Protein AF-A0A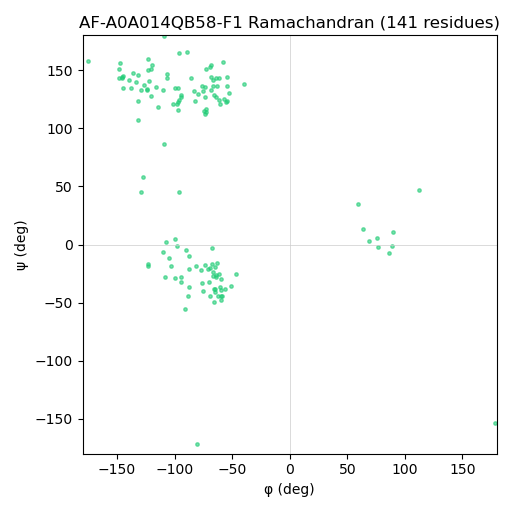014QB58-F1 (afdb_monomer)

pLDDT: mean 82.36, std 13.77, range [47.56, 96.38]

Mean predicted aligned error: 6.87 Å

Sequence (143 aa):
MEIAAVFMSKRVPQGGVLFRMKVPSTPGSKPMWLQVVWPGFLQLVDAQGYVVKQEIAGNMAKHMSIETAMLRERLMPDAVLLKGVLRRPQTAALKVTFDGSCVLRVFDARTRELMGFSEPGVPGVLSRFYTGLSFHDLLPRIR

Nearest PDB structures (foldseek):
  5h3t-assembly3_C  TM=4.389E-01  e=8.786E-02  Homo sapiens
  4poi-assembly1_A  TM=3.430E-01  e=4.124E-02  Bacteroides caccae ATCC 43185
  4poi-assembly2_B  TM=3.329E-01  e=1.320E-01  Bacteroides caccae ATCC 43185
  2vki-assembly1_A  TM=4.080E-01  e=1.810E+00  Homo sapiens
  1w1g-assembly1_A  TM=5.459E-01  e=6.143E+00  Homo sapiens

Foldseek 3Di:
DAQLLVVLLVFQDDQQFLDKDWDDDDPPDFTWMWTAGPQAKIFIAGPVGDTPDIDGLLCCCPPVVVSVVVLCVPFPQAAWSTWDWGDDPPDAIWIWTAGNSSKIWIARPVVRHTQWIDHHRCRQDIDPRHPPDHSSSNHHDDD

Radius of gyration: 16.22 Å; Cα contacts (8 Å, |Δi|>4): 292; chains: 1; bounding box: 39×22×51 Å

Solvent-accessible surface area (backbone atoms only — not comparable to full-atom values): 7926 Å² total; per-residue (Å²): 136,62,61,43,15,59,48,36,43,74,70,49,47,91,88,26,56,58,44,77,45,76,48,90,62,59,92,94,52,77,60,36,31,41,32,39,26,66,73,16,32,42,35,36,21,43,82,88,64,52,76,77,44,74,37,45,38,68,45,24,69,77,80,35,40,69,61,44,53,60,44,54,78,78,42,52,55,77,43,74,57,43,73,50,75,47,72,51,90,99,50,81,41,32,30,40,38,28,25,56,42,26,31,33,37,34,21,38,58,84,82,63,46,78,64,35,37,24,50,39,25,36,52,61,50,47,35,95,88,37,82,89,67,56,46,74,30,63,42,63,62,87,130

Secondary structure (DSSP, 8-state):
--HHHHHHHHHSPTT-EEEEEEPPPPTTPPP-EEEEETTTEEEEE-TT--EEEEEETTTHHHHSHHHHHHHHTTS-TT-EEEEEEE--TTS--EEEEEETT--EEEEETTT--EEEEEETTEEEEE-TT--S--GGGTSPPP-

Organism: NCBI:txid1457173

Structure (mmCIF, N/CA/C/O backbone):
data_AF-A0A014QB58-F1
#
_entry.id   AF-A0A014QB58-F1
#
loop_
_atom_site.group_PDB
_atom_site.id
_atom_site.type_symbol
_atom_site.label_atom_id
_atom_site.label_alt_id
_atom_site.label_comp_id
_atom_site.label_asym_id
_atom_site.label_entity_id
_atom_site.label_seq_id
_atom_site.pdbx_PDB_ins_code
_atom_site.Cartn_x
_atom_site.Cartn_y
_atom_site.Cartn_z
_atom_site.occupancy
_atom_site.B_iso_or_equiv
_atom_site.auth_seq_id
_atom_site.auth_comp_id
_atom_site.auth_asym_id
_atom_site.auth_atom_id
_atom_site.pdbx_PDB_model_num
ATOM 1 N N . MET A 1 1 ? -3.437 10.280 22.469 1.00 49.91 1 MET A N 1
ATOM 2 C CA . MET A 1 1 ? -3.497 9.909 21.034 1.00 49.91 1 MET A CA 1
ATOM 3 C C . MET A 1 1 ? -2.109 9.510 20.512 1.00 49.91 1 MET A C 1
ATOM 5 O O . MET A 1 1 ? -1.611 10.094 19.564 1.00 49.91 1 MET A O 1
ATOM 9 N N . GLU A 1 2 ? -1.431 8.549 21.153 1.00 52.34 2 GLU A N 1
ATOM 10 C CA . GLU A 1 2 ? -0.002 8.271 20.872 1.00 52.34 2 GLU A CA 1
ATOM 11 C C . GLU A 1 2 ? 0.277 6.821 20.442 1.00 52.34 2 GLU A C 1
ATOM 13 O O . GLU A 1 2 ? 1.302 6.502 19.844 1.00 52.34 2 GLU A O 1
ATOM 18 N N . ILE A 1 3 ? -0.675 5.925 20.694 1.00 54.72 3 ILE A N 1
ATOM 19 C CA . ILE A 1 3 ? -0.456 4.480 20.613 1.00 54.72 3 ILE A CA 1
ATOM 20 C C . ILE A 1 3 ? -0.421 3.981 19.166 1.00 54.72 3 ILE A C 1
ATOM 22 O O . ILE A 1 3 ? 0.320 3.054 18.848 1.00 54.72 3 ILE A O 1
ATOM 26 N N . ALA A 1 4 ? -1.195 4.600 18.279 1.00 55.34 4 ALA A N 1
ATOM 27 C CA . ALA A 1 4 ? -1.285 4.164 16.896 1.00 55.34 4 ALA A CA 1
ATOM 28 C C . ALA A 1 4 ? -0.046 4.556 16.079 1.00 55.34 4 ALA A C 1
ATOM 30 O O . ALA A 1 4 ? 0.505 3.706 15.384 1.00 55.34 4 ALA A O 1
ATOM 31 N N . ALA A 1 5 ? 0.493 5.761 16.279 1.00 52.97 5 ALA A N 1
ATOM 32 C CA . ALA A 1 5 ? 1.713 6.201 15.604 1.00 52.97 5 ALA A CA 1
ATOM 33 C C . ALA A 1 5 ? 2.940 5.368 16.035 1.00 52.97 5 ALA A C 1
ATOM 35 O O . ALA A 1 5 ? 3.774 4.986 15.212 1.00 52.97 5 ALA A O 1
ATOM 36 N N . VAL A 1 6 ? 3.019 5.009 17.325 1.00 52.62 6 VAL A N 1
ATOM 37 C CA . VAL A 1 6 ? 4.053 4.107 17.874 1.00 52.62 6 VAL A CA 1
ATOM 38 C C . VAL A 1 6 ? 3.867 2.661 17.402 1.00 52.62 6 VAL A C 1
ATOM 40 O O . VAL A 1 6 ? 4.837 1.920 17.246 1.00 52.62 6 VAL A O 1
ATOM 43 N N . PHE A 1 7 ? 2.629 2.227 17.179 1.00 57.53 7 PHE A N 1
ATOM 44 C CA . PHE A 1 7 ? 2.343 0.918 16.603 1.00 57.53 7 PHE A CA 1
ATOM 45 C C . PHE A 1 7 ? 2.761 0.857 15.126 1.00 57.53 7 PHE A C 1
ATOM 47 O O . PHE A 1 7 ? 3.417 -0.104 14.719 1.00 57.53 7 PHE A O 1
ATOM 54 N N . MET A 1 8 ? 2.441 1.891 14.345 1.00 62.47 8 MET A N 1
ATOM 55 C CA . MET A 1 8 ? 2.787 1.964 12.927 1.00 62.47 8 MET A CA 1
ATOM 56 C C . MET A 1 8 ? 4.300 2.033 12.722 1.00 62.47 8 MET A C 1
ATOM 58 O O . MET A 1 8 ? 4.820 1.294 11.891 1.00 62.47 8 MET A O 1
ATOM 62 N N . SER A 1 9 ? 5.035 2.793 13.542 1.00 57.78 9 SER A N 1
ATOM 63 C CA . SER A 1 9 ? 6.504 2.846 13.459 1.00 57.78 9 SER A CA 1
ATOM 64 C C . SER A 1 9 ? 7.209 1.525 13.796 1.00 57.78 9 SER A C 1
ATOM 66 O O . SER A 1 9 ? 8.347 1.326 13.389 1.00 57.78 9 SER A O 1
ATOM 68 N N . LYS A 1 10 ? 6.548 0.593 14.499 1.00 60.84 10 LYS A N 1
ATOM 69 C CA . LYS A 1 10 ? 7.075 -0.764 14.750 1.00 60.84 10 LYS A CA 1
ATOM 70 C C . LYS A 1 10 ? 6.741 -1.770 13.649 1.00 60.84 10 LYS A C 1
ATOM 72 O O . LYS A 1 10 ? 7.344 -2.840 13.610 1.00 60.84 10 LYS A O 1
ATOM 77 N N . ARG A 1 11 ? 5.716 -1.502 12.839 1.00 70.25 11 ARG A N 1
ATOM 78 C CA . ARG A 1 11 ? 5.173 -2.460 11.861 1.00 70.25 11 ARG A CA 1
ATOM 79 C C . ARG A 1 11 ? 5.507 -2.093 10.424 1.00 70.25 11 ARG A C 1
ATOM 81 O O . ARG A 1 11 ? 5.599 -2.991 9.596 1.00 70.25 11 ARG A O 1
ATOM 88 N N . VAL A 1 12 ? 5.690 -0.810 10.142 1.00 72.06 12 VAL A N 1
ATOM 89 C CA . VAL A 1 12 ? 6.137 -0.316 8.843 1.00 72.06 12 VAL A CA 1
ATOM 90 C C . VAL A 1 12 ? 7.666 -0.428 8.784 1.00 72.06 12 VAL A C 1
ATOM 92 O O . VAL A 1 12 ? 8.333 0.126 9.660 1.00 72.06 12 VAL A O 1
ATOM 95 N N . PRO A 1 13 ? 8.239 -1.137 7.792 1.00 72.12 13 PRO A N 1
ATOM 96 C CA . PRO A 1 13 ? 9.687 -1.214 7.617 1.00 72.12 13 PRO A CA 1
ATOM 97 C C . PRO A 1 13 ? 10.326 0.165 7.429 1.00 72.12 13 PRO A C 1
ATOM 99 O O . PRO A 1 13 ? 9.679 1.110 6.970 1.00 72.12 13 PRO A O 1
ATOM 102 N N . GLN A 1 14 ? 11.621 0.276 7.729 1.00 68.50 14 GLN A N 1
ATOM 103 C CA . GLN A 1 14 ? 12.394 1.478 7.419 1.00 68.50 14 GLN A CA 1
ATOM 104 C C . GLN A 1 14 ? 12.320 1.754 5.905 1.00 68.50 14 GLN A C 1
ATOM 106 O O . GLN A 1 14 ? 12.583 0.868 5.096 1.00 68.50 14 GLN A O 1
ATOM 111 N N . GLY A 1 15 ? 11.892 2.962 5.524 1.00 73.81 15 GLY A N 1
ATOM 112 C CA . GLY A 1 15 ? 11.613 3.326 4.126 1.00 73.81 15 GLY A CA 1
ATOM 113 C C . GLY A 1 15 ? 10.180 3.047 3.649 1.00 73.81 15 GLY A C 1
ATOM 114 O O . GLY A 1 15 ? 9.850 3.363 2.513 1.00 73.81 15 GLY A O 1
ATOM 115 N N . GLY A 1 16 ? 9.309 2.483 4.493 1.00 84.25 16 GLY A N 1
ATOM 116 C CA . GLY A 1 16 ? 7.875 2.361 4.211 1.00 84.25 16 GLY A CA 1
ATOM 117 C C . GLY A 1 16 ? 7.481 1.257 3.230 1.00 84.25 16 GLY A C 1
ATOM 118 O O . GLY A 1 16 ? 6.292 1.082 2.974 1.00 84.25 16 GLY A O 1
ATOM 119 N N . VAL A 1 17 ? 8.442 0.519 2.672 1.00 91.44 17 VAL A N 1
ATOM 120 C CA . VAL A 1 17 ? 8.203 -0.474 1.618 1.00 91.44 17 VAL A CA 1
ATOM 121 C C . VAL A 1 17 ? 7.521 -1.712 2.196 1.00 91.44 17 VAL A C 1
ATOM 123 O O . VAL A 1 17 ? 8.094 -2.412 3.026 1.00 91.44 17 VAL A O 1
ATOM 126 N N . LEU A 1 18 ? 6.299 -1.991 1.743 1.00 91.94 18 LEU A N 1
ATOM 127 C CA . LEU A 1 18 ? 5.490 -3.125 2.199 1.00 91.94 18 LEU A CA 1
ATOM 128 C C . LEU A 1 18 ? 5.535 -4.310 1.230 1.00 91.94 18 LEU A C 1
ATOM 130 O O . LEU A 1 18 ? 5.393 -5.458 1.639 1.00 91.94 18 LEU A O 1
ATOM 134 N N . PHE A 1 19 ? 5.735 -4.034 -0.057 1.00 94.56 19 PHE A N 1
ATOM 135 C CA . PHE A 1 19 ? 5.907 -5.040 -1.099 1.00 94.56 19 PHE A CA 1
ATOM 136 C C . PHE A 1 19 ? 6.892 -4.521 -2.136 1.00 94.56 19 PHE A C 1
ATOM 138 O O . PHE A 1 19 ? 6.877 -3.333 -2.456 1.00 94.56 19 PHE A O 1
ATOM 145 N N . ARG A 1 20 ? 7.725 -5.406 -2.684 1.00 94.81 20 ARG A N 1
ATOM 146 C CA . ARG A 1 20 ? 8.688 -5.068 -3.731 1.00 94.81 20 ARG A CA 1
ATOM 147 C C . ARG A 1 20 ? 8.840 -6.231 -4.701 1.00 94.81 20 ARG A C 1
ATOM 149 O O . ARG A 1 20 ? 9.019 -7.370 -4.281 1.00 94.81 20 ARG A O 1
ATOM 156 N N . MET A 1 21 ? 8.823 -5.935 -5.995 1.00 95.25 21 MET A N 1
ATOM 157 C CA . MET A 1 21 ? 9.068 -6.903 -7.060 1.00 95.25 21 MET A CA 1
ATOM 158 C C . MET A 1 21 ? 9.988 -6.325 -8.127 1.00 95.25 21 MET A C 1
ATOM 160 O O . MET A 1 21 ? 9.983 -5.124 -8.395 1.00 95.25 21 MET A O 1
ATOM 164 N N . LYS A 1 22 ? 10.797 -7.187 -8.737 1.00 94.31 22 LYS A N 1
ATOM 165 C CA . LYS A 1 22 ? 11.640 -6.796 -9.864 1.00 94.31 22 LYS A CA 1
ATOM 166 C C . LYS A 1 22 ? 10.768 -6.669 -11.108 1.00 94.31 22 LYS A C 1
ATOM 168 O O . LYS A 1 22 ? 9.980 -7.572 -11.391 1.00 94.31 22 LYS A O 1
ATOM 173 N N . VAL A 1 23 ? 10.923 -5.574 -11.842 1.00 93.19 23 VAL A N 1
ATOM 174 C CA . VAL A 1 23 ? 10.272 -5.402 -13.144 1.00 93.19 23 VAL A CA 1
ATOM 175 C C . VAL A 1 23 ? 11.029 -6.243 -14.178 1.00 93.19 23 VAL A C 1
ATOM 177 O O . VAL A 1 23 ? 12.267 -6.238 -14.159 1.00 93.19 23 VAL A O 1
ATOM 180 N N . PRO A 1 24 ? 10.336 -6.979 -15.065 1.00 87.81 24 PRO A N 1
ATOM 181 C CA . PRO A 1 24 ? 10.982 -7.655 -16.182 1.00 87.81 24 PRO A CA 1
ATOM 182 C C . PRO A 1 24 ? 11.795 -6.657 -17.015 1.00 87.81 24 PRO A C 1
ATOM 184 O O . PRO A 1 24 ? 11.273 -5.645 -17.473 1.00 87.81 24 PRO A O 1
ATOM 187 N N . SER A 1 25 ? 13.087 -6.924 -17.183 1.00 81.12 25 SER A N 1
ATOM 188 C CA . SER A 1 25 ? 13.993 -6.069 -17.950 1.00 81.12 25 SER A CA 1
ATOM 189 C C . SER A 1 25 ? 14.205 -6.637 -19.347 1.00 81.12 25 SER A C 1
ATOM 191 O O . SER A 1 25 ? 14.501 -7.825 -19.486 1.00 81.12 25 SER A O 1
ATOM 193 N N . THR A 1 26 ? 14.146 -5.786 -20.366 1.00 78.00 26 THR A N 1
ATOM 194 C CA . THR A 1 26 ? 14.674 -6.104 -21.696 1.00 78.00 26 THR A CA 1
ATOM 195 C C . THR A 1 26 ? 16.208 -6.175 -21.676 1.00 78.00 26 THR A C 1
ATOM 197 O O . THR A 1 26 ? 16.839 -5.521 -20.836 1.00 78.00 26 THR A O 1
ATOM 200 N N . PRO A 1 27 ? 16.839 -6.954 -22.577 1.00 77.38 27 PRO A N 1
ATOM 201 C CA . PRO A 1 27 ? 18.2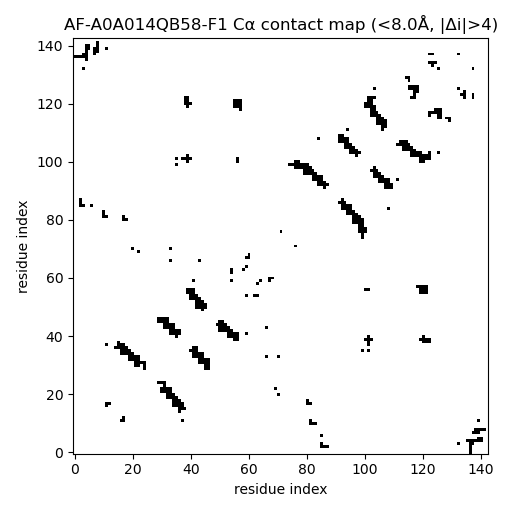94 -6.975 -22.711 1.00 77.38 27 PRO A CA 1
ATOM 202 C C . PRO A 1 27 ? 18.857 -5.558 -22.894 1.00 77.38 27 PRO A C 1
ATOM 204 O O . PRO A 1 27 ? 18.361 -4.790 -23.714 1.00 77.38 27 PRO A O 1
ATOM 207 N N . GLY A 1 28 ? 19.872 -5.198 -22.105 1.00 77.56 28 GLY A N 1
ATOM 208 C CA . GLY A 1 28 ? 20.487 -3.863 -22.120 1.00 77.56 28 GLY A CA 1
ATOM 209 C C . GLY A 1 28 ? 19.806 -2.811 -21.234 1.00 77.56 28 GLY A C 1
ATOM 210 O O . GLY A 1 28 ? 20.360 -1.730 -21.042 1.00 77.56 28 GLY A O 1
ATOM 211 N N . SER A 1 29 ? 18.647 -3.107 -20.639 1.00 83.69 29 SER A N 1
ATOM 212 C CA . SER A 1 29 ? 17.979 -2.187 -19.712 1.00 83.69 29 SER A CA 1
ATOM 213 C C . SER A 1 29 ? 18.497 -2.330 -18.282 1.00 83.69 29 SER A C 1
ATOM 215 O O . SER A 1 29 ? 18.770 -3.431 -17.799 1.00 83.69 29 SER A O 1
ATOM 217 N N . LYS A 1 30 ? 18.593 -1.199 -17.571 1.00 86.69 30 LYS A N 1
ATOM 218 C CA . LYS A 1 30 ? 18.920 -1.191 -16.140 1.00 86.69 30 LYS A CA 1
ATOM 219 C C . LYS A 1 30 ? 17.809 -1.891 -15.342 1.00 86.69 30 LYS A C 1
ATOM 221 O O . LYS A 1 30 ? 16.636 -1.753 -15.691 1.00 86.69 30 LYS A O 1
ATOM 226 N N . PRO A 1 31 ? 18.147 -2.634 -14.274 1.00 91.06 31 PRO A N 1
ATOM 227 C CA . PRO A 1 31 ? 17.143 -3.304 -13.465 1.00 91.06 31 PRO A CA 1
ATOM 228 C C . PRO A 1 31 ? 16.308 -2.279 -12.694 1.00 91.06 31 PRO A C 1
ATOM 230 O O . PRO A 1 31 ? 16.851 -1.385 -12.047 1.00 91.06 31 PRO A O 1
ATOM 233 N N . MET A 1 32 ? 14.991 -2.464 -12.739 1.00 94.88 32 MET A N 1
ATOM 234 C CA . MET A 1 32 ? 14.010 -1.622 -12.061 1.00 94.88 32 MET A CA 1
ATOM 235 C C . MET A 1 32 ? 13.197 -2.457 -11.072 1.00 94.88 32 MET A C 1
ATOM 237 O O . MET A 1 32 ? 13.029 -3.670 -11.241 1.00 94.88 32 MET A O 1
ATOM 241 N N . TRP A 1 33 ? 12.669 -1.802 -10.047 1.00 95.75 33 TRP A N 1
ATOM 242 C CA . TRP A 1 33 ? 11.840 -2.422 -9.025 1.00 95.75 33 TRP A CA 1
ATOM 243 C C . TRP A 1 33 ? 10.552 -1.646 -8.847 1.00 95.75 33 TRP A C 1
ATOM 245 O O . TRP A 1 33 ? 10.564 -0.430 -8.697 1.00 95.75 33 TRP A O 1
ATOM 255 N N . LEU A 1 34 ? 9.447 -2.371 -8.807 1.00 96.38 34 LEU A N 1
ATOM 256 C CA . LEU A 1 34 ? 8.157 -1.825 -8.445 1.00 96.38 34 LEU A CA 1
ATOM 257 C C . LEU A 1 34 ? 7.900 -2.111 -6.970 1.00 96.38 34 LEU A C 1
ATOM 259 O O . LEU A 1 34 ? 8.129 -3.232 -6.509 1.00 96.38 34 LEU A O 1
ATOM 263 N N . GLN A 1 35 ? 7.431 -1.116 -6.227 1.00 95.75 35 GLN A N 1
ATOM 264 C CA . GLN A 1 35 ? 7.178 -1.255 -4.801 1.00 95.75 35 GLN A CA 1
ATOM 265 C C . GLN A 1 35 ? 5.897 -0.556 -4.353 1.00 95.75 35 GLN A C 1
ATOM 267 O O . GLN A 1 35 ? 5.567 0.532 -4.821 1.00 95.75 35 GLN A O 1
ATOM 272 N N . VAL A 1 36 ? 5.191 -1.200 -3.422 1.00 94.75 36 VAL A N 1
ATOM 273 C CA . VAL A 1 36 ? 4.056 -0.619 -2.698 1.00 94.75 36 VAL A CA 1
ATOM 274 C C . VAL A 1 36 ? 4.575 -0.096 -1.374 1.00 94.75 36 VAL A C 1
ATOM 276 O O . VAL A 1 36 ? 5.166 -0.842 -0.587 1.00 94.75 36 VAL A O 1
ATOM 279 N N . VAL A 1 37 ? 4.359 1.190 -1.133 1.00 91.19 37 VAL A N 1
ATOM 280 C CA . VAL A 1 37 ? 4.959 1.921 -0.019 1.00 91.19 37 VAL A CA 1
ATOM 281 C C . VAL A 1 37 ? 3.867 2.562 0.813 1.00 91.19 37 VAL A C 1
ATOM 283 O O . VAL A 1 37 ? 2.950 3.184 0.287 1.00 91.19 37 VAL A O 1
ATOM 286 N N . TRP A 1 38 ? 3.957 2.421 2.129 1.00 86.88 38 TRP A N 1
ATOM 287 C CA . TRP A 1 38 ? 3.127 3.150 3.079 1.00 86.88 38 TRP A CA 1
ATOM 288 C C . TRP A 1 38 ? 3.396 4.668 2.980 1.00 86.88 38 TRP A C 1
ATOM 290 O O . TRP A 1 38 ? 4.564 5.052 2.953 1.00 86.88 38 TRP A O 1
ATOM 300 N N . PRO A 1 39 ? 2.386 5.560 2.989 1.00 82.56 39 PRO A N 1
ATOM 301 C CA . PRO A 1 39 ? 0.962 5.331 3.239 1.00 82.56 39 PRO A CA 1
ATOM 302 C C . PRO A 1 39 ? 0.117 5.171 1.959 1.00 82.56 39 PRO A C 1
ATOM 304 O O . PRO A 1 39 ? -0.958 5.740 1.853 1.00 82.56 39 PRO A O 1
ATOM 307 N N . GLY A 1 40 ? 0.564 4.397 0.974 1.00 88.00 40 GLY A N 1
ATOM 308 C CA . GLY A 1 40 ? -0.254 4.028 -0.185 1.00 88.00 40 GLY A CA 1
ATOM 309 C C . GLY A 1 40 ? 0.193 4.622 -1.509 1.00 88.00 40 GLY A C 1
ATOM 310 O O . GLY A 1 40 ? -0.624 5.102 -2.292 1.00 88.00 40 GLY A O 1
ATOM 311 N N . PHE A 1 41 ? 1.491 4.530 -1.765 1.00 91.81 41 PHE A N 1
ATOM 312 C CA . PHE A 1 41 ? 2.108 4.878 -3.032 1.00 91.81 41 PHE A CA 1
ATOM 313 C C . PHE A 1 41 ? 2.522 3.625 -3.794 1.00 91.81 41 PHE A C 1
ATOM 315 O O . PHE A 1 41 ? 3.015 2.659 -3.206 1.00 91.81 41 PHE A O 1
ATOM 322 N N . LEU A 1 42 ? 2.380 3.683 -5.112 1.00 95.50 42 LEU A N 1
ATOM 323 C CA . LEU A 1 42 ? 3.110 2.828 -6.031 1.00 95.50 42 LEU A CA 1
ATOM 324 C C . LEU A 1 42 ? 4.357 3.590 -6.477 1.00 95.50 42 LEU A C 1
ATOM 326 O O . LEU A 1 42 ? 4.249 4.727 -6.932 1.00 95.50 42 LEU A O 1
ATOM 330 N N . GLN A 1 43 ? 5.531 2.985 -6.339 1.00 96.25 43 GLN A N 1
ATOM 331 C CA . GLN A 1 43 ? 6.793 3.575 -6.777 1.00 96.25 43 GLN A CA 1
ATOM 332 C C . GLN A 1 43 ? 7.538 2.620 -7.698 1.00 96.25 43 GLN A C 1
ATOM 334 O O . GLN A 1 43 ? 7.662 1.431 -7.413 1.00 96.25 43 GLN A O 1
ATOM 339 N N . LEU A 1 44 ? 8.086 3.170 -8.772 1.00 96.25 44 LEU A N 1
ATOM 340 C CA . LEU A 1 44 ? 9.078 2.529 -9.615 1.00 96.25 44 LEU A CA 1
ATOM 341 C C . LEU A 1 44 ? 10.445 3.110 -9.247 1.00 96.25 44 LEU A C 1
ATOM 343 O O . LEU A 1 44 ? 10.652 4.321 -9.355 1.00 96.25 44 LEU A O 1
ATOM 347 N N . VAL A 1 45 ? 11.365 2.254 -8.814 1.00 95.94 45 VAL A N 1
ATOM 348 C CA . VAL A 1 45 ? 12.717 2.637 -8.398 1.00 95.94 45 VAL A CA 1
ATOM 349 C C . VAL A 1 45 ? 13.782 1.951 -9.237 1.00 95.94 45 VAL A C 1
ATOM 351 O O . VAL A 1 45 ? 13.579 0.842 -9.737 1.00 95.94 45 VAL A O 1
ATOM 354 N N . ASP A 1 46 ? 14.924 2.608 -9.384 1.00 94.31 46 ASP A N 1
ATOM 355 C CA . ASP A 1 46 ? 16.083 2.040 -10.066 1.00 94.31 46 ASP A CA 1
ATOM 356 C C . ASP A 1 46 ? 16.897 1.088 -9.165 1.00 94.31 46 ASP A C 1
ATOM 358 O O . ASP A 1 46 ? 16.486 0.692 -8.068 1.00 94.31 46 ASP A O 1
ATOM 362 N N . ALA A 1 47 ? 18.066 0.672 -9.655 1.00 90.12 47 ALA A N 1
ATOM 363 C CA . ALA A 1 47 ? 18.973 -0.223 -8.943 1.00 90.12 47 ALA A CA 1
ATOM 364 C C . ALA A 1 47 ? 19.578 0.408 -7.678 1.00 90.12 47 ALA A C 1
ATOM 366 O O . ALA A 1 47 ? 19.933 -0.313 -6.747 1.00 90.12 47 ALA A O 1
ATOM 367 N N . GLN A 1 48 ? 19.697 1.736 -7.654 1.00 89.50 48 GLN A N 1
ATOM 368 C CA . GLN A 1 48 ? 20.247 2.523 -6.555 1.00 89.50 48 GLN A CA 1
ATOM 369 C C . GLN A 1 48 ? 19.170 2.892 -5.521 1.00 89.50 48 GLN A C 1
ATOM 371 O O . GLN A 1 48 ? 19.498 3.343 -4.428 1.00 89.50 48 GLN A O 1
ATOM 376 N N . GLY A 1 49 ? 17.894 2.654 -5.839 1.00 86.94 49 GLY A N 1
ATOM 377 C CA . GLY A 1 49 ? 16.758 2.972 -4.981 1.00 86.94 49 GLY A CA 1
ATOM 378 C C . GLY A 1 49 ? 16.195 4.375 -5.205 1.00 86.94 49 GLY A C 1
ATOM 379 O O . GLY A 1 49 ? 15.354 4.809 -4.418 1.00 86.94 49 GLY A O 1
ATOM 380 N N . TYR A 1 50 ? 16.612 5.078 -6.262 1.00 92.94 50 TYR A N 1
ATOM 381 C CA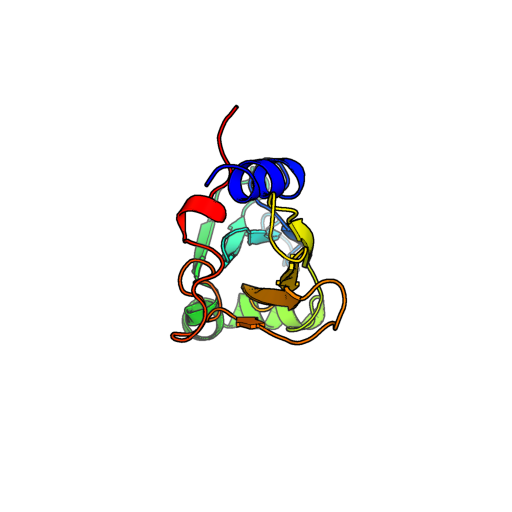 . TYR A 1 50 ? 16.018 6.362 -6.616 1.00 92.94 50 TYR A CA 1
ATOM 382 C C . TYR A 1 50 ? 14.635 6.158 -7.222 1.00 92.94 50 TYR A C 1
ATOM 384 O O . TYR A 1 50 ? 14.427 5.288 -8.070 1.00 92.94 50 TYR A O 1
ATOM 392 N N . VAL A 1 51 ? 13.684 6.983 -6.786 1.00 94.81 51 VAL A N 1
ATOM 393 C CA . VAL A 1 51 ? 12.316 6.980 -7.305 1.00 94.81 51 VAL A CA 1
ATOM 394 C C . VAL A 1 51 ? 12.310 7.606 -8.692 1.00 94.81 51 VAL A C 1
ATOM 396 O O . VAL A 1 51 ? 12.540 8.801 -8.848 1.00 94.81 51 VAL A O 1
ATOM 399 N N . VAL A 1 52 ? 12.026 6.780 -9.694 1.00 94.75 52 VAL A N 1
ATOM 400 C CA . VAL A 1 52 ? 11.899 7.195 -11.096 1.00 94.75 52 VAL A CA 1
ATOM 401 C C . VAL A 1 52 ? 10.471 7.642 -11.390 1.00 94.75 52 VAL A C 1
ATOM 403 O O . VAL A 1 52 ? 10.252 8.586 -12.144 1.00 94.75 52 VAL A O 1
ATOM 406 N N . LYS A 1 53 ? 9.487 6.971 -10.785 1.00 95.38 53 LYS A N 1
ATOM 407 C CA . LYS A 1 53 ? 8.066 7.298 -10.924 1.00 95.38 53 LYS A CA 1
ATOM 408 C C . LYS A 1 53 ? 7.327 6.946 -9.644 1.00 95.38 53 LYS A C 1
ATOM 410 O O . LYS A 1 53 ? 7.635 5.937 -9.013 1.00 95.38 53 LYS A O 1
ATOM 415 N N . GLN A 1 54 ? 6.349 7.759 -9.272 1.00 95.50 54 GLN A N 1
ATOM 416 C CA . GLN A 1 54 ? 5.519 7.536 -8.096 1.00 95.50 54 GLN A CA 1
ATOM 417 C C . GLN A 1 54 ? 4.101 8.019 -8.357 1.00 95.50 54 GLN A C 1
ATOM 419 O O . GLN A 1 54 ? 3.913 9.049 -8.997 1.00 95.50 54 GLN A O 1
ATOM 424 N N . GLU A 1 55 ? 3.125 7.309 -7.801 1.00 95.31 55 GLU A N 1
ATOM 425 C CA . GLU A 1 55 ? 1.736 7.748 -7.796 1.00 95.31 55 GLU A CA 1
ATOM 426 C C . GLU A 1 55 ? 1.002 7.252 -6.543 1.00 95.31 55 GLU A C 1
ATOM 428 O O . GLU A 1 55 ? 1.348 6.209 -5.980 1.00 95.31 55 GLU A O 1
ATOM 433 N N . ILE A 1 56 ? -0.013 7.995 -6.091 1.00 91.62 56 ILE A N 1
ATOM 434 C CA . ILE A 1 56 ? -0.931 7.514 -5.051 1.00 91.62 56 ILE A CA 1
ATOM 435 C C . ILE A 1 56 ? -1.785 6.370 -5.602 1.00 91.62 56 ILE A C 1
ATOM 437 O O . ILE A 1 56 ? -2.197 6.381 -6.762 1.00 91.62 56 ILE A O 1
ATOM 441 N N . ALA A 1 57 ? -2.098 5.374 -4.774 1.00 89.81 57 ALA A N 1
ATOM 442 C CA . ALA A 1 57 ? -2.786 4.175 -5.255 1.00 89.81 57 ALA A CA 1
ATOM 443 C C . ALA A 1 57 ? -4.158 4.455 -5.898 1.00 89.81 57 ALA A C 1
ATOM 445 O O . ALA A 1 57 ? -4.533 3.754 -6.833 1.00 89.81 57 ALA A O 1
ATOM 446 N N . GLY A 1 58 ? -4.873 5.507 -5.480 1.00 88.75 58 GLY A N 1
ATOM 447 C CA . GLY A 1 58 ? -6.122 5.929 -6.128 1.00 88.75 58 GLY A CA 1
ATOM 448 C C . GLY A 1 58 ? -5.967 6.333 -7.601 1.00 88.75 58 GLY A C 1
ATOM 449 O O . GLY A 1 58 ? -6.909 6.194 -8.374 1.00 88.75 58 GLY A O 1
ATOM 450 N N . ASN A 1 59 ? -4.770 6.760 -8.017 1.00 92.50 59 ASN A N 1
ATOM 451 C CA . ASN A 1 59 ? -4.485 7.231 -9.376 1.00 92.50 59 ASN A CA 1
ATOM 452 C C . ASN A 1 59 ? -3.582 6.282 -10.181 1.00 92.50 59 ASN A C 1
ATOM 454 O O . ASN A 1 59 ? -3.380 6.499 -11.379 1.00 92.50 59 ASN A O 1
ATOM 458 N N . MET A 1 60 ? -3.039 5.224 -9.565 1.00 92.06 60 MET A N 1
ATOM 459 C CA . MET A 1 60 ? -2.020 4.379 -10.203 1.00 92.06 60 MET A CA 1
ATOM 460 C C . MET A 1 60 ? -2.520 3.716 -11.492 1.00 92.0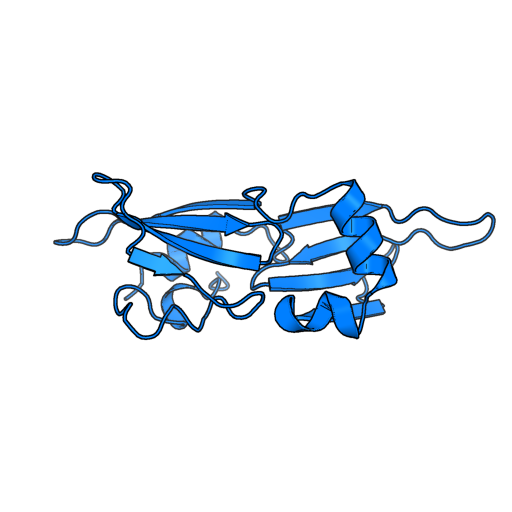6 60 MET A C 1
ATOM 462 O O . MET A 1 60 ? -1.792 3.678 -12.477 1.00 92.06 60 MET A O 1
ATOM 466 N N . ALA A 1 61 ? -3.790 3.301 -11.548 1.00 89.69 61 ALA A N 1
ATOM 467 C CA . ALA A 1 61 ? -4.362 2.703 -12.755 1.00 89.69 61 ALA A CA 1
ATOM 468 C C . ALA A 1 61 ? -4.412 3.686 -13.940 1.00 89.69 61 ALA A C 1
ATOM 470 O O . ALA A 1 61 ? -4.365 3.260 -15.091 1.00 89.69 61 ALA A O 1
ATOM 471 N N . LYS A 1 62 ? -4.482 4.996 -13.666 1.00 93.25 62 LYS A N 1
ATOM 472 C CA . LYS A 1 62 ? -4.560 6.049 -14.683 1.00 93.25 62 LYS A CA 1
ATOM 473 C C . LYS A 1 62 ? -3.178 6.524 -15.133 1.00 93.25 62 LYS A C 1
ATOM 475 O O . LYS A 1 62 ? -2.963 6.699 -16.326 1.00 93.25 62 LYS A O 1
ATOM 480 N N . HIS A 1 63 ? -2.248 6.751 -14.201 1.00 94.94 63 HIS A N 1
ATOM 481 C CA . HIS A 1 63 ? -0.945 7.372 -14.508 1.00 94.94 63 HIS A CA 1
ATOM 482 C C . HIS A 1 63 ? 0.226 6.370 -14.559 1.00 94.94 63 HIS A C 1
ATOM 484 O O . HIS A 1 63 ? 1.279 6.643 -15.142 1.00 94.94 63 HIS A O 1
ATOM 490 N N . MET A 1 64 ? 0.047 5.188 -13.974 1.00 95.31 64 MET A N 1
ATOM 491 C CA . MET A 1 64 ? 1.007 4.081 -13.922 1.00 95.31 64 MET A CA 1
ATOM 492 C C . MET A 1 64 ? 0.336 2.777 -14.376 1.00 95.31 64 MET A C 1
ATOM 494 O O . MET A 1 64 ? 0.425 1.756 -13.698 1.00 95.31 64 MET A O 1
ATOM 498 N N . SER A 1 65 ? -0.420 2.816 -15.478 1.00 94.50 65 SER A N 1
ATOM 499 C CA . SER A 1 65 ? -1.279 1.703 -15.910 1.00 94.50 65 SER A CA 1
ATOM 500 C C . SER A 1 65 ? -0.499 0.408 -16.163 1.00 94.50 65 SER A C 1
ATOM 502 O O . SER A 1 65 ? -0.908 -0.653 -15.693 1.00 94.50 65 SER A O 1
ATOM 504 N N . ILE A 1 66 ? 0.652 0.499 -16.837 1.00 93.94 66 ILE A N 1
ATOM 505 C CA . ILE A 1 66 ? 1.531 -0.641 -17.133 1.00 93.94 66 ILE A CA 1
ATOM 506 C C . ILE A 1 66 ? 2.113 -1.215 -15.841 1.00 93.94 66 ILE A C 1
ATOM 508 O O . ILE A 1 66 ? 2.039 -2.417 -15.600 1.00 93.94 66 ILE A O 1
ATOM 512 N N . GLU A 1 67 ? 2.663 -0.360 -14.980 1.00 95.25 67 GLU A N 1
ATOM 513 C CA . GLU A 1 67 ? 3.253 -0.791 -13.716 1.00 95.25 67 GLU A CA 1
ATOM 514 C C . GLU A 1 67 ? 2.189 -1.390 -12.787 1.00 95.25 67 GLU A C 1
ATOM 516 O O . GLU A 1 67 ? 2.422 -2.403 -12.133 1.00 95.25 67 GLU A O 1
ATOM 521 N N . THR A 1 68 ? 0.986 -0.815 -12.779 1.00 94.62 68 THR A N 1
ATOM 522 C CA . THR A 1 68 ? -0.161 -1.345 -12.037 1.00 94.62 68 THR A CA 1
ATOM 523 C C . THR A 1 68 ? -0.552 -2.724 -12.556 1.00 94.62 68 THR A C 1
ATOM 525 O O . THR A 1 68 ? -0.763 -3.624 -11.749 1.00 94.62 68 THR A O 1
ATOM 528 N N . ALA A 1 69 ? -0.608 -2.931 -13.874 1.00 94.50 69 ALA A N 1
ATOM 529 C CA . ALA A 1 69 ? -0.888 -4.247 -14.446 1.00 94.50 69 ALA A CA 1
ATOM 530 C C . ALA A 1 69 ? 0.166 -5.282 -14.014 1.00 94.50 69 ALA A C 1
ATOM 532 O O . ALA A 1 69 ? -0.196 -6.332 -13.485 1.00 94.50 69 ALA A O 1
ATOM 533 N N . MET A 1 70 ? 1.457 -4.942 -14.109 1.00 94.56 70 MET A N 1
ATOM 534 C CA . MET A 1 70 ? 2.556 -5.808 -13.653 1.00 94.56 70 MET A CA 1
ATOM 535 C C . MET A 1 70 ? 2.471 -6.131 -12.157 1.00 94.56 70 MET A C 1
ATOM 537 O O . MET A 1 70 ? 2.737 -7.259 -11.745 1.00 94.56 70 MET A O 1
ATOM 541 N N . LEU A 1 71 ? 2.083 -5.157 -11.326 1.00 95.00 71 LEU A N 1
ATOM 542 C CA . LEU A 1 71 ? 1.849 -5.391 -9.904 1.00 95.00 71 LEU A CA 1
ATOM 543 C C . LEU A 1 71 ? 0.762 -6.450 -9.699 1.00 95.00 71 LEU A C 1
ATOM 545 O O . LEU A 1 71 ? 0.931 -7.345 -8.873 1.00 95.00 71 LEU A O 1
ATOM 549 N N . ARG A 1 72 ? -0.342 -6.366 -10.451 1.00 94.56 72 ARG A N 1
ATOM 550 C CA . ARG A 1 72 ? -1.499 -7.265 -10.308 1.00 94.56 72 ARG A CA 1
ATOM 551 C C . ARG A 1 72 ? -1.234 -8.699 -10.737 1.00 94.56 72 ARG A C 1
ATOM 553 O O . ARG A 1 72 ? -1.913 -9.588 -10.237 1.00 94.56 72 ARG A O 1
ATOM 560 N N . GLU A 1 73 ? -0.209 -8.946 -11.543 1.00 94.31 73 GLU A N 1
ATOM 561 C CA . GLU A 1 73 ? 0.246 -10.310 -11.840 1.00 94.31 73 GLU A CA 1
ATOM 562 C C . GLU A 1 73 ? 0.831 -11.024 -10.612 1.00 94.31 73 GLU A C 1
ATOM 564 O O . GLU A 1 73 ? 0.870 -12.252 -10.571 1.00 94.31 73 GLU A O 1
ATOM 569 N N . ARG A 1 74 ? 1.314 -10.274 -9.610 1.00 93.69 74 ARG A N 1
ATOM 570 C CA . ARG A 1 74 ? 2.015 -10.837 -8.439 1.00 93.69 74 ARG A CA 1
ATOM 571 C C . ARG A 1 74 ? 1.405 -10.473 -7.096 1.00 93.69 74 ARG A C 1
ATOM 573 O O . ARG A 1 74 ? 1.706 -11.125 -6.099 1.00 93.69 74 ARG A O 1
ATOM 580 N N . LEU A 1 75 ? 0.587 -9.430 -7.052 1.00 94.75 75 LEU A N 1
ATOM 581 C CA . LEU A 1 75 ? -0.016 -8.913 -5.838 1.00 94.75 75 LEU A CA 1
ATOM 582 C C . LEU A 1 75 ? -1.512 -8.688 -6.046 1.00 94.75 75 LEU A C 1
ATOM 584 O O . LEU A 1 75 ? -1.946 -7.717 -6.683 1.00 94.75 75 LEU A O 1
ATOM 588 N N . MET A 1 76 ? -2.299 -9.569 -5.430 1.00 95.00 76 MET A N 1
ATOM 589 C CA . MET A 1 76 ? -3.751 -9.440 -5.415 1.00 95.00 76 MET A CA 1
ATOM 590 C C . MET A 1 76 ? -4.174 -8.137 -4.707 1.00 95.00 76 MET A C 1
ATOM 592 O O . MET A 1 76 ? -3.540 -7.740 -3.723 1.00 95.00 76 MET A O 1
ATOM 596 N N . PRO A 1 77 ? -5.237 -7.463 -5.181 1.00 92.12 77 PRO A N 1
ATOM 597 C CA . PRO A 1 77 ? -5.766 -6.238 -4.576 1.00 92.12 77 PRO A CA 1
ATOM 598 C C . PRO A 1 77 ? -6.039 -6.323 -3.069 1.00 92.12 77 PRO A C 1
ATOM 600 O O . PRO A 1 77 ? -5.825 -5.345 -2.359 1.00 92.12 77 PRO A O 1
ATOM 603 N N . ASP A 1 78 ? -6.490 -7.471 -2.580 1.00 92.69 78 ASP A N 1
ATOM 604 C CA . ASP A 1 78 ? -6.903 -7.719 -1.197 1.00 92.69 78 ASP A CA 1
ATOM 605 C C . ASP A 1 78 ? -5.814 -8.387 -0.338 1.00 92.69 78 ASP A C 1
ATOM 607 O O . ASP A 1 78 ? -6.006 -8.601 0.863 1.00 92.69 78 ASP A O 1
ATOM 611 N N . ALA A 1 79 ? -4.648 -8.685 -0.921 1.00 95.25 79 ALA A N 1
ATOM 612 C CA . ALA A 1 79 ? -3.531 -9.279 -0.201 1.00 95.25 79 ALA A CA 1
ATOM 613 C C . ALA A 1 79 ? -3.078 -8.355 0.937 1.00 95.25 79 ALA A C 1
ATOM 615 O O . ALA A 1 79 ? -2.691 -7.210 0.708 1.00 95.25 79 ALA A O 1
ATOM 616 N N . VAL A 1 80 ? -3.112 -8.852 2.175 1.00 93.94 80 VAL A N 1
AT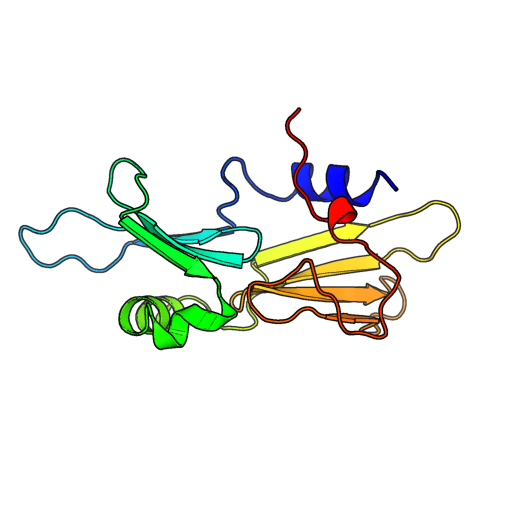OM 617 C CA . VAL A 1 80 ? -2.752 -8.065 3.360 1.00 93.94 80 VAL A CA 1
ATOM 618 C C . VAL A 1 80 ? -1.240 -7.851 3.408 1.00 93.94 80 VAL A C 1
ATOM 620 O O . VAL A 1 80 ? -0.480 -8.790 3.631 1.00 93.94 80 VAL A O 1
ATOM 623 N N . LEU A 1 81 ? -0.822 -6.596 3.259 1.00 91.75 81 LEU A N 1
ATOM 624 C CA . LEU A 1 81 ? 0.574 -6.161 3.285 1.00 91.75 81 LEU A CA 1
ATOM 625 C C . LEU A 1 81 ? 1.028 -5.685 4.666 1.00 91.75 81 LEU A C 1
ATOM 627 O O . LEU A 1 81 ? 2.184 -5.850 5.044 1.00 91.75 81 LEU A O 1
ATOM 631 N N . LEU A 1 82 ? 0.115 -5.098 5.438 1.00 89.44 82 LEU A N 1
ATOM 632 C CA . LEU A 1 82 ? 0.374 -4.665 6.807 1.00 89.44 82 LEU A CA 1
ATOM 633 C C . LEU A 1 82 ? -0.773 -5.110 7.700 1.00 89.44 82 LEU A C 1
ATOM 635 O O . LEU A 1 82 ? -1.942 -5.010 7.332 1.00 89.44 82 LEU A O 1
ATOM 639 N N . LYS A 1 83 ? -0.447 -5.565 8.907 1.00 89.75 83 LYS A N 1
ATOM 640 C CA . LYS A 1 83 ? -1.439 -5.932 9.913 1.00 89.75 83 LYS A CA 1
ATOM 641 C C . LYS A 1 83 ? -0.943 -5.595 11.306 1.00 89.75 83 LYS A C 1
ATOM 643 O O . LYS A 1 83 ? 0.211 -5.836 11.654 1.00 89.75 83 LYS A O 1
ATOM 648 N N . GLY A 1 84 ? -1.872 -5.198 12.162 1.00 84.88 84 GLY A N 1
ATOM 649 C CA . GLY A 1 84 ? -1.758 -5.527 13.573 1.00 84.88 84 GLY A CA 1
ATOM 650 C C . GLY A 1 84 ? -2.885 -4.959 14.406 1.00 84.88 84 GLY A C 1
ATOM 651 O O . GLY A 1 84 ? -4.013 -4.859 13.934 1.00 84.88 84 GLY A O 1
ATOM 652 N N . VAL A 1 85 ? -2.597 -4.733 15.682 1.00 84.75 85 VAL A N 1
ATOM 653 C CA . VAL A 1 85 ? -3.613 -4.530 16.708 1.00 84.75 85 VAL A CA 1
ATOM 654 C C . VAL A 1 85 ? -3.261 -3.302 17.530 1.00 84.75 85 VAL A C 1
ATOM 656 O O . VAL A 1 85 ? -2.187 -3.232 18.126 1.00 84.75 85 VAL A O 1
ATOM 659 N N . LEU A 1 86 ? -4.195 -2.363 17.582 1.00 80.06 86 LEU A N 1
ATOM 660 C CA . LEU A 1 86 ? -4.158 -1.165 18.397 1.00 80.06 86 LEU A CA 1
ATOM 661 C C . LEU A 1 86 ? -4.935 -1.415 19.683 1.00 80.06 86 LEU A C 1
ATOM 663 O O . LEU A 1 86 ? -6.107 -1.783 19.651 1.00 80.06 86 LEU A O 1
ATOM 667 N N . ARG A 1 87 ? -4.287 -1.208 20.827 1.00 78.81 87 ARG A N 1
ATOM 668 C CA . ARG A 1 87 ? -4.924 -1.299 22.143 1.00 78.81 87 ARG A CA 1
ATOM 669 C C . ARG A 1 87 ? -4.911 0.081 22.770 1.00 78.81 87 ARG A C 1
ATOM 671 O O . ARG A 1 87 ? -3.833 0.616 22.990 1.00 78.81 87 ARG A O 1
ATOM 678 N N . ARG A 1 88 ? -6.075 0.661 23.046 1.00 71.19 88 ARG A N 1
ATOM 679 C CA . ARG A 1 88 ? -6.164 1.902 23.823 1.00 71.19 88 ARG A CA 1
ATOM 680 C C . ARG A 1 88 ? -6.687 1.571 25.220 1.00 71.19 88 ARG A C 1
ATOM 682 O O . ARG A 1 88 ? -7.483 0.641 25.349 1.00 71.19 88 ARG A O 1
ATOM 689 N N . PRO A 1 89 ? -6.248 2.294 26.262 1.00 66.81 89 PRO A N 1
ATOM 690 C CA . PRO A 1 89 ? -6.893 2.208 27.562 1.00 66.81 89 PRO A CA 1
ATOM 691 C C . PRO A 1 89 ? -8.390 2.493 27.402 1.00 66.81 89 PRO A C 1
ATOM 693 O O . PRO A 1 89 ? -8.755 3.415 26.678 1.00 66.81 89 PRO A O 1
ATOM 696 N N . GLN A 1 90 ? -9.234 1.702 28.067 1.00 72.12 90 GLN A N 1
ATOM 697 C CA . GLN A 1 90 ? -10.689 1.908 28.158 1.00 72.12 90 GLN A CA 1
ATOM 698 C C . GLN A 1 90 ? -11.509 1.707 26.866 1.00 72.12 90 GLN A C 1
ATOM 700 O O . GLN A 1 90 ? -12.724 1.871 26.909 1.00 72.12 90 GLN A O 1
ATOM 705 N N . THR A 1 91 ? -10.913 1.296 25.738 1.00 74.12 91 THR A N 1
ATOM 706 C CA . THR A 1 91 ? -11.676 0.930 24.527 1.00 74.12 91 THR A CA 1
ATOM 707 C C . THR A 1 91 ? -11.377 -0.491 24.069 1.00 74.12 91 THR A C 1
ATOM 709 O O . THR A 1 91 ? -10.328 -1.059 24.383 1.00 74.12 91 THR A O 1
ATOM 712 N N . ALA A 1 92 ? -12.284 -1.059 23.269 1.00 79.44 92 ALA A N 1
ATOM 713 C CA . ALA A 1 92 ? -12.022 -2.306 22.564 1.00 79.44 92 ALA A CA 1
ATOM 714 C C . ALA A 1 92 ? -10.738 -2.194 21.726 1.00 79.44 92 ALA A C 1
ATOM 716 O O . ALA A 1 92 ? -10.405 -1.134 21.182 1.00 79.44 92 ALA A O 1
ATOM 717 N N . ALA A 1 93 ? -9.994 -3.299 21.655 1.00 85.56 93 ALA A N 1
ATOM 718 C CA . ALA A 1 93 ? -8.837 -3.385 20.783 1.00 85.56 93 ALA A CA 1
ATOM 719 C C . ALA A 1 93 ? -9.298 -3.342 19.322 1.00 85.56 93 ALA A C 1
ATOM 721 O O . ALA A 1 93 ? -10.300 -3.953 18.962 1.00 85.56 93 ALA A O 1
ATOM 722 N N . LEU A 1 94 ? -8.537 -2.655 18.480 1.00 86.06 94 LEU A N 1
ATOM 723 C CA . LEU A 1 94 ? -8.823 -2.519 17.059 1.00 86.06 94 LEU A CA 1
ATOM 724 C C . LEU A 1 94 ? -7.796 -3.309 16.265 1.00 86.06 94 LEU A C 1
ATOM 726 O O . LEU A 1 94 ? -6.596 -3.198 16.506 1.00 86.06 94 LEU A O 1
ATOM 730 N N . LYS A 1 95 ? -8.246 -4.096 15.297 1.00 88.00 95 LYS A N 1
ATOM 731 C CA . LYS A 1 95 ? -7.380 -4.730 14.310 1.00 88.00 95 LYS A CA 1
ATOM 732 C C . LYS A 1 95 ? -7.327 -3.841 13.076 1.00 88.00 95 LYS A C 1
ATOM 734 O O . LYS A 1 95 ? -8.358 -3.484 12.526 1.00 88.00 95 LYS A O 1
ATOM 739 N N . VAL A 1 96 ? -6.124 -3.535 12.617 1.00 88.00 96 VAL A N 1
ATOM 740 C CA . VAL A 1 96 ? -5.887 -2.722 11.426 1.00 88.00 96 VAL A CA 1
ATOM 741 C C . VAL A 1 96 ? -5.185 -3.570 10.377 1.00 88.00 96 VAL A C 1
ATOM 743 O O . VAL A 1 96 ? -4.255 -4.316 10.700 1.00 88.00 96 VAL A O 1
ATOM 746 N N . THR A 1 97 ? -5.633 -3.471 9.130 1.00 91.50 97 THR A N 1
ATOM 747 C CA . THR A 1 97 ? -4.990 -4.103 7.973 1.00 91.50 97 THR A CA 1
ATOM 748 C C . THR A 1 97 ? -4.832 -3.110 6.835 1.00 91.50 97 THR A C 1
ATOM 750 O O . THR A 1 97 ? -5.717 -2.288 6.626 1.00 91.50 97 THR A O 1
ATOM 753 N N . PHE A 1 98 ? -3.758 -3.238 6.070 1.00 90.50 98 PHE A N 1
ATOM 754 C CA . PHE A 1 98 ? -3.528 -2.520 4.822 1.00 90.50 98 PHE A CA 1
ATOM 755 C C . PHE A 1 98 ? -3.269 -3.541 3.721 1.00 90.50 98 PHE A C 1
ATOM 757 O O . PHE A 1 98 ? -2.499 -4.478 3.947 1.00 90.50 98 PHE A O 1
ATOM 764 N N . ASP A 1 99 ? -3.920 -3.392 2.575 1.00 93.50 99 ASP A N 1
ATOM 765 C CA . ASP A 1 99 ? 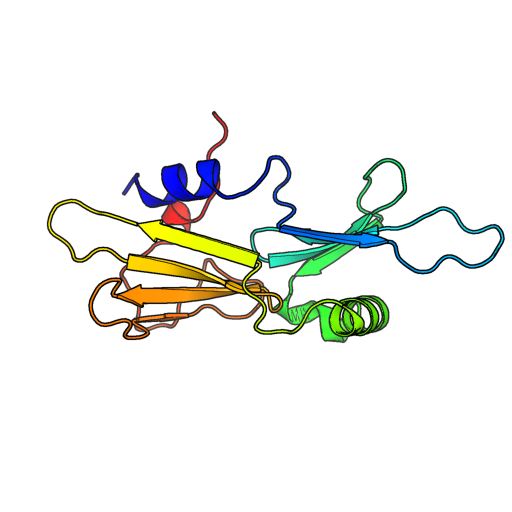-3.872 -4.375 1.492 1.00 93.50 99 ASP A CA 1
ATOM 766 C C . ASP A 1 99 ? -3.071 -3.905 0.265 1.00 93.50 99 ASP A C 1
ATOM 768 O O . ASP A 1 99 ? -2.539 -2.793 0.221 1.00 93.50 99 ASP A O 1
ATOM 772 N N . GLY A 1 100 ? -2.994 -4.769 -0.748 1.00 91.69 100 GLY A N 1
ATOM 773 C CA . GLY A 1 100 ? -2.371 -4.495 -2.040 1.00 91.69 100 GLY A CA 1
ATOM 774 C C . GLY A 1 100 ? -3.096 -3.454 -2.900 1.00 91.69 100 GLY A C 1
ATOM 775 O O . GLY A 1 100 ? -2.619 -3.129 -3.987 1.00 91.69 100 GLY A O 1
ATOM 776 N N . SER A 1 101 ? -4.240 -2.928 -2.464 1.00 91.50 101 SER A N 1
ATOM 777 C CA . SER A 1 101 ? -4.921 -1.762 -3.050 1.00 91.50 101 SER A CA 1
ATOM 778 C C . SER A 1 101 ? -4.646 -0.489 -2.267 1.00 91.50 101 SER A C 1
ATOM 780 O O . SER A 1 101 ? -5.200 0.560 -2.584 1.00 91.50 101 SER A O 1
ATOM 782 N N . CYS A 1 102 ? -3.787 -0.575 -1.254 1.00 91.25 102 CYS A N 1
ATOM 783 C CA . CYS A 1 102 ? -3.486 0.510 -0.344 1.00 91.25 102 CYS A CA 1
ATOM 784 C C . CYS A 1 102 ? -4.725 1.022 0.401 1.00 91.25 102 CYS A C 1
ATOM 786 O O . CYS A 1 102 ? -4.844 2.221 0.664 1.00 91.25 1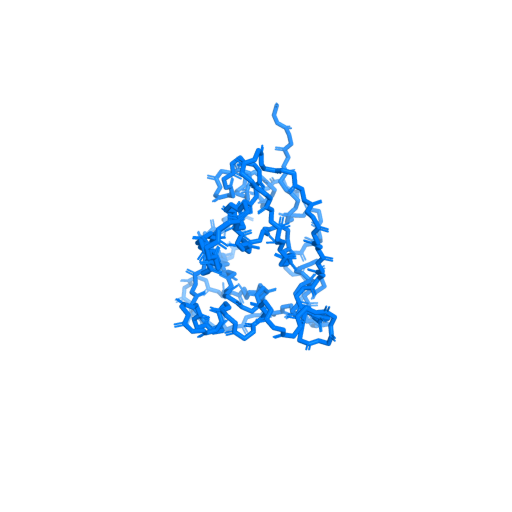02 CYS A O 1
ATOM 788 N N . VAL A 1 103 ? -5.644 0.111 0.729 1.00 89.81 103 VAL A N 1
ATOM 789 C CA . VAL A 1 103 ? -6.831 0.391 1.532 1.00 89.81 103 VAL A CA 1
ATOM 790 C C . VAL A 1 103 ? -6.563 -0.014 2.974 1.00 89.81 103 VAL A C 1
ATOM 792 O O . VAL A 1 103 ? -6.298 -1.181 3.285 1.00 89.81 103 VAL A O 1
ATOM 795 N N . LEU A 1 104 ? -6.670 0.958 3.876 1.00 89.50 104 LEU A N 1
ATOM 796 C CA . LEU A 1 104 ? -6.653 0.722 5.310 1.00 89.50 104 LEU A CA 1
ATOM 797 C C . LEU A 1 104 ? -8.037 0.246 5.747 1.00 89.50 104 LEU A C 1
ATOM 799 O O . LEU A 1 104 ? -9.028 0.894 5.440 1.00 89.50 104 LEU A O 1
ATOM 803 N N . ARG A 1 105 ? -8.119 -0.859 6.486 1.00 89.75 105 ARG A N 1
ATOM 804 C CA . ARG A 1 105 ? -9.352 -1.331 7.128 1.00 89.75 105 ARG A CA 1
ATOM 805 C C . ARG A 1 105 ? -9.145 -1.453 8.618 1.00 89.75 105 ARG A C 1
ATOM 807 O O . ARG A 1 105 ? -8.098 -1.926 9.068 1.00 89.75 105 ARG A O 1
ATOM 814 N N . VAL A 1 106 ? -10.166 -1.063 9.363 1.00 87.88 106 VAL A N 1
ATOM 815 C CA . VAL A 1 106 ? -10.195 -1.130 10.815 1.00 87.88 106 VAL A CA 1
ATOM 816 C C . VAL A 1 106 ? -11.356 -2.002 11.244 1.00 87.88 106 VAL A C 1
ATOM 818 O O . VAL A 1 106 ? -12.493 -1.785 10.837 1.00 87.88 106 VAL A O 1
ATOM 821 N N . PHE A 1 107 ? -11.054 -2.976 12.085 1.00 89.38 107 PHE A N 1
ATOM 822 C CA . PHE A 1 107 ? -12.007 -3.929 12.616 1.00 89.38 107 PHE A CA 1
ATOM 823 C C . PHE A 1 107 ? -11.998 -3.877 14.137 1.00 89.38 107 PHE A C 1
ATOM 825 O O . PHE A 1 107 ? -10.940 -3.673 14.741 1.00 89.38 107 PHE A O 1
ATOM 832 N N . ASP A 1 108 ? -13.131 -4.165 14.764 1.00 87.94 108 ASP A N 1
ATOM 833 C CA . ASP A 1 108 ? -13.132 -4.545 16.173 1.00 87.94 108 ASP A CA 1
ATOM 834 C C . ASP A 1 108 ? -12.357 -5.868 16.317 1.00 87.94 108 ASP A C 1
ATOM 836 O O . ASP A 1 108 ? -12.592 -6.840 15.595 1.00 87.94 108 ASP A O 1
ATOM 840 N N . ALA A 1 109 ? -11.367 -5.921 17.210 1.00 86.81 109 ALA A N 1
ATOM 841 C CA . ALA A 1 109 ? -10.495 -7.090 17.318 1.00 86.81 109 ALA A CA 1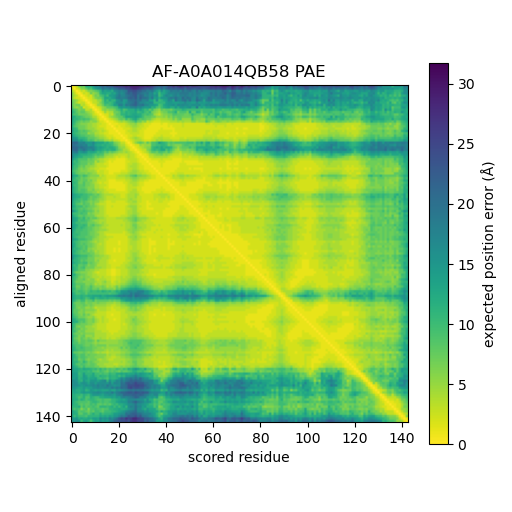
ATOM 842 C C . ALA A 1 109 ? -11.199 -8.319 17.919 1.00 86.81 109 ALA A C 1
ATOM 844 O O . ALA A 1 109 ? -10.716 -9.437 17.725 1.00 86.81 109 ALA A O 1
ATOM 845 N N . ARG A 1 110 ? -12.304 -8.123 18.648 1.00 87.81 110 ARG A N 1
ATOM 846 C CA . ARG A 1 110 ? -13.089 -9.179 19.294 1.00 87.81 110 ARG A CA 1
ATOM 847 C C . ARG A 1 110 ? -14.197 -9.675 18.370 1.00 87.81 110 ARG A C 1
ATOM 849 O O . ARG A 1 110 ? -14.252 -10.872 18.105 1.00 87.81 110 ARG A O 1
ATOM 856 N N . THR A 1 111 ? -15.055 -8.782 17.878 1.00 89.19 111 THR A N 1
ATOM 857 C CA . THR A 1 111 ? -16.213 -9.141 17.038 1.00 89.19 111 THR A CA 1
ATOM 858 C C . THR A 1 111 ? -15.834 -9.348 15.575 1.00 89.19 111 THR A C 1
ATOM 860 O O . THR A 1 111 ? -16.569 -10.008 14.848 1.00 89.19 111 THR A O 1
ATOM 863 N N . ARG A 1 112 ? -14.665 -8.844 15.146 1.00 89.31 112 ARG A N 1
ATOM 864 C CA . ARG A 1 112 ? -14.195 -8.826 13.746 1.00 89.31 112 ARG A CA 1
ATOM 865 C C . ARG A 1 112 ? -15.070 -7.991 12.810 1.00 89.31 112 ARG A C 1
ATOM 867 O O . ARG A 1 112 ? -14.906 -8.081 11.596 1.00 89.31 112 ARG A O 1
ATOM 874 N N . GLU A 1 113 ? -15.955 -7.175 13.363 1.00 90.44 113 GLU A N 1
ATOM 875 C CA . GLU A 1 113 ? -16.800 -6.257 12.610 1.00 90.44 113 GLU A CA 1
ATOM 876 C C . GLU A 1 113 ? -15.953 -5.162 11.954 1.00 90.44 113 GLU A C 1
ATOM 878 O O . GLU A 1 113 ? -15.040 -4.623 12.584 1.00 90.44 113 GLU A O 1
ATOM 883 N N . LEU A 1 114 ? -16.234 -4.846 10.686 1.00 88.94 114 LEU A N 1
ATOM 884 C CA . LEU A 1 114 ? -15.578 -3.755 9.969 1.00 88.94 114 LEU A CA 1
ATOM 885 C C . LEU A 1 114 ? -16.134 -2.421 10.472 1.00 88.94 114 LEU A C 1
ATOM 887 O O . LEU A 1 114 ? -17.299 -2.111 10.262 1.00 88.94 114 LEU A O 1
ATOM 891 N N . MET A 1 115 ? -15.278 -1.622 11.099 1.00 85.88 115 MET A N 1
ATOM 892 C CA . MET A 1 115 ? -15.657 -0.336 11.683 1.00 85.88 115 MET A CA 1
ATOM 893 C C . MET A 1 115 ? -15.402 0.839 10.739 1.00 85.88 115 MET A C 1
ATOM 895 O O . MET A 1 115 ? -16.054 1.872 10.845 1.00 85.88 115 MET A O 1
ATOM 899 N N . GLY A 1 116 ? -14.427 0.710 9.840 1.00 86.44 116 GLY A N 1
ATOM 900 C CA . GLY A 1 116 ? -14.088 1.761 8.889 1.00 86.44 116 GLY A CA 1
ATOM 901 C C . GLY A 1 116 ? -13.028 1.325 7.891 1.00 86.44 116 GLY A C 1
ATOM 902 O O . GLY A 1 116 ? -12.265 0.387 8.136 1.00 86.44 116 GLY A O 1
ATOM 903 N N . PHE A 1 117 ? -12.980 2.012 6.757 1.00 89.06 117 PHE A N 1
ATOM 904 C CA . PHE A 1 117 ? -11.991 1.769 5.711 1.00 89.06 117 PHE A CA 1
ATOM 905 C C . PHE A 1 117 ? -11.622 3.061 4.985 1.00 89.06 117 PHE A C 1
ATOM 907 O O . PHE A 1 117 ? -12.401 4.007 5.009 1.00 89.06 117 PHE A O 1
ATOM 914 N N . SER A 1 118 ? -10.447 3.120 4.368 1.00 87.06 118 SER A N 1
ATOM 915 C CA . SER A 1 118 ? -10.012 4.281 3.590 1.00 87.06 118 SER A CA 1
ATOM 916 C C . SER A 1 118 ? -10.271 4.127 2.096 1.00 87.06 118 SER A C 1
ATOM 918 O O . SER A 1 118 ? -10.417 3.014 1.594 1.00 87.06 118 SER A O 1
ATOM 920 N N . GLU A 1 119 ? -10.204 5.236 1.366 1.00 87.12 119 GLU A N 1
ATOM 921 C CA . GLU A 1 119 ? -10.005 5.184 -0.084 1.00 87.12 119 GLU A CA 1
ATOM 922 C C . GLU A 1 119 ? -8.588 4.664 -0.425 1.00 87.12 119 GLU A C 1
ATOM 924 O O . GLU A 1 119 ? -7.660 4.807 0.392 1.00 87.12 119 GLU A O 1
ATOM 929 N N . PRO A 1 120 ? -8.384 4.070 -1.617 1.00 84.88 120 PRO A N 1
ATOM 930 C CA . P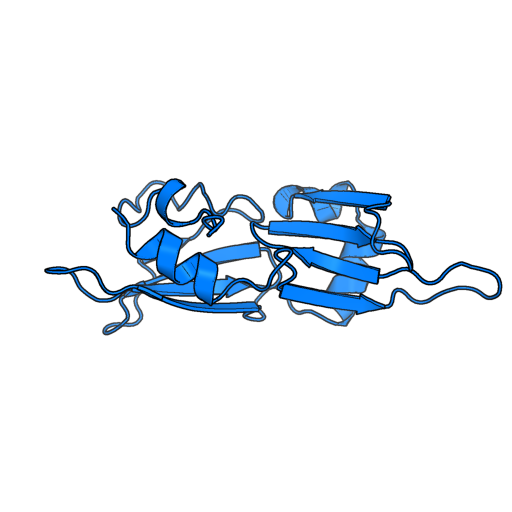RO A 1 120 ? -7.071 3.632 -2.085 1.00 84.88 120 PRO A CA 1
ATOM 931 C C . PRO A 1 120 ? -6.036 4.762 -2.077 1.00 84.88 120 PRO A C 1
ATOM 933 O O . PRO A 1 120 ? -6.205 5.795 -2.722 1.00 84.88 120 PRO A O 1
ATOM 936 N N . GLY A 1 121 ? -4.924 4.563 -1.365 1.00 74.69 121 GLY A N 1
ATOM 937 C CA . GLY A 1 121 ? -3.825 5.537 -1.336 1.00 74.69 121 GLY A CA 1
ATOM 938 C C . GLY A 1 121 ? -4.092 6.769 -0.472 1.00 74.69 121 GLY A C 1
ATOM 939 O O . GLY A 1 121 ? -3.269 7.680 -0.440 1.00 74.69 121 GLY A O 1
ATOM 940 N N . VAL A 1 122 ? -5.216 6.790 0.252 1.00 79.00 122 VAL A N 1
ATOM 941 C CA . VAL A 1 122 ? -5.579 7.866 1.180 1.00 79.00 122 VAL A CA 1
ATOM 942 C C . VAL A 1 122 ? -5.917 7.282 2.560 1.00 79.00 122 VAL A C 1
ATOM 944 O O . VAL A 1 122 ? -7.008 7.504 3.082 1.00 79.00 122 VAL A O 1
ATOM 947 N N . PRO A 1 123 ? -4.998 6.544 3.218 1.00 65.69 123 PRO A N 1
ATOM 948 C CA . PRO A 1 123 ? -5.285 5.886 4.495 1.00 65.69 123 PRO A CA 1
ATOM 949 C C . PRO A 1 123 ? -5.606 6.863 5.632 1.00 65.69 123 PRO A C 1
ATOM 951 O O . PRO A 1 123 ? -6.150 6.447 6.648 1.00 65.69 123 PRO A O 1
ATOM 954 N N . GLY A 1 124 ? -5.292 8.154 5.466 1.00 60.06 124 GLY A N 1
ATOM 955 C CA . GLY A 1 124 ? -5.646 9.221 6.404 1.00 60.06 124 GLY A CA 1
ATOM 956 C C . GLY A 1 124 ? -7.117 9.632 6.400 1.00 60.06 124 GLY A C 1
ATOM 957 O O . GLY A 1 124 ? -7.561 10.259 7.358 1.00 60.06 124 GLY A O 1
ATOM 958 N N . VAL A 1 125 ? -7.865 9.279 5.353 1.00 64.94 125 VAL A N 1
ATOM 959 C CA . VAL A 1 125 ? -9.301 9.546 5.239 1.00 64.94 125 VAL A CA 1
ATOM 960 C C . VAL A 1 125 ? -10.018 8.212 5.380 1.00 64.94 125 VAL A C 1
ATOM 962 O O . VAL A 1 125 ? -10.278 7.511 4.404 1.00 64.94 125 VAL A O 1
ATOM 965 N N . LEU A 1 126 ? -10.283 7.828 6.626 1.00 64.69 126 LEU A N 1
ATOM 966 C CA . LEU A 1 126 ? -11.174 6.710 6.915 1.00 64.69 126 LEU A CA 1
ATOM 967 C C . LEU A 1 126 ? -12.620 7.137 6.622 1.00 64.69 126 LEU A C 1
ATOM 969 O O . LEU A 1 126 ? -12.950 8.321 6.697 1.00 64.69 126 LEU A O 1
ATOM 973 N N . SER A 1 127 ? -13.463 6.173 6.248 1.00 61.41 127 SER A N 1
ATOM 974 C CA . SER A 1 127 ? -14.871 6.344 5.877 1.00 61.41 127 SER A CA 1
ATOM 975 C C . SER A 1 127 ? -15.556 7.355 6.791 1.00 61.41 127 SER A C 1
ATOM 977 O O . SER A 1 127 ? -15.353 7.280 8.001 1.00 61.41 127 SER A O 1
ATOM 979 N N . ARG A 1 128 ? -16.393 8.251 6.243 1.00 55.62 128 ARG A N 1
ATOM 980 C CA . ARG A 1 128 ? -16.962 9.426 6.947 1.00 55.62 128 ARG A CA 1
ATOM 981 C C . ARG A 1 128 ? -17.548 9.156 8.343 1.00 55.62 128 ARG A C 1
ATOM 983 O O . ARG A 1 128 ? -17.607 10.072 9.153 1.00 55.62 128 ARG A O 1
ATOM 990 N N . PHE A 1 129 ? -17.983 7.929 8.617 1.00 57.56 129 PHE A N 1
ATOM 991 C CA . PHE A 1 129 ? -18.594 7.519 9.883 1.00 57.56 129 PHE A CA 1
ATOM 992 C C . PHE A 1 129 ? -17.599 6.998 10.936 1.00 57.56 129 PHE A C 1
ATOM 994 O O . PHE A 1 129 ? -17.993 6.724 12.066 1.00 57.56 129 PHE A O 1
ATOM 1001 N N . TYR A 1 130 ? -16.314 6.860 10.600 1.00 65.56 130 TYR A N 1
ATOM 1002 C CA . TYR A 1 130 ? -15.301 6.314 11.495 1.00 65.56 130 TYR A CA 1
ATOM 1003 C C . TYR A 1 130 ? -14.518 7.421 12.212 1.00 65.56 130 TYR A C 1
ATOM 1005 O O . TYR A 1 130 ? -13.760 8.166 11.600 1.00 65.56 130 TYR A O 1
ATOM 1013 N N . THR A 1 131 ? -14.649 7.483 13.538 1.00 61.59 131 THR A N 1
ATOM 1014 C CA . THR A 1 131 ? -13.973 8.469 14.405 1.00 61.59 131 THR A CA 1
ATOM 1015 C C . THR A 1 131 ? -12.844 7.862 15.247 1.00 61.59 131 THR A C 1
ATOM 1017 O O . THR A 1 131 ? -12.218 8.544 16.058 1.00 61.59 131 THR A O 1
ATOM 1020 N N . GLY A 1 132 ? -12.567 6.564 15.079 1.00 62.62 132 GLY A N 1
ATOM 1021 C CA . GLY A 1 132 ? -11.687 5.811 15.974 1.00 62.62 132 GLY A CA 1
ATOM 1022 C C . GLY A 1 132 ? -10.185 6.045 15.771 1.00 62.62 132 GLY A C 1
ATOM 1023 O O . GLY A 1 132 ? -9.422 5.829 16.708 1.00 62.62 132 GLY A O 1
ATOM 1024 N N . LEU A 1 133 ? -9.734 6.517 14.606 1.00 67.62 133 LEU A N 1
ATOM 1025 C CA . LEU A 1 133 ? -8.332 6.849 14.315 1.00 67.62 133 LEU A CA 1
ATOM 1026 C C . LEU A 1 133 ? -8.278 8.152 13.526 1.00 67.62 133 LEU A C 1
ATOM 1028 O O . LEU A 1 133 ? -9.020 8.328 12.565 1.00 67.62 133 LEU A O 1
ATOM 1032 N N . SER A 1 134 ? -7.372 9.036 13.929 1.00 66.94 134 SER A N 1
ATOM 1033 C CA . SER A 1 134 ? -7.033 10.245 13.181 1.00 66.94 134 SER A CA 1
ATOM 1034 C C . SER A 1 134 ? -5.897 9.975 12.190 1.00 66.94 134 SER A C 1
ATOM 1036 O O . SER A 1 134 ? -5.163 8.998 12.311 1.00 66.94 134 SER A O 1
ATOM 1038 N N . PHE A 1 135 ? -5.669 10.875 11.237 1.00 63.25 135 PHE A N 1
ATOM 1039 C CA . PHE A 1 135 ? -4.489 10.792 10.370 1.00 63.25 135 PHE A CA 1
ATOM 1040 C C . PHE A 1 135 ? -3.166 10.771 11.162 1.00 63.25 135 PHE A C 1
ATOM 1042 O O . PHE A 1 135 ? -2.252 10.014 10.839 1.00 63.25 135 PHE A O 1
ATOM 1049 N N . HIS A 1 136 ? -3.077 11.541 12.251 1.00 66.12 136 HIS A N 1
ATOM 1050 C CA . HIS A 1 136 ? -1.885 11.594 13.104 1.00 66.12 136 HIS A CA 1
ATOM 1051 C C . HIS A 1 136 ? -1.582 10.265 13.802 1.00 66.12 136 HIS A C 1
ATOM 1053 O O . HIS A 1 136 ? -0.424 9.963 14.082 1.00 66.12 136 HIS A O 1
ATOM 1059 N N . ASP A 1 137 ? -2.613 9.455 14.047 1.00 67.19 137 ASP A N 1
ATOM 1060 C CA . ASP A 1 137 ? -2.478 8.103 14.581 1.00 67.19 137 ASP A CA 1
ATOM 1061 C C . ASP A 1 137 ? -1.797 7.147 13.577 1.00 67.19 137 ASP A C 1
ATOM 1063 O O . ASP A 1 137 ? -1.323 6.086 13.970 1.00 67.19 137 ASP A O 1
ATOM 1067 N N . LEU A 1 138 ? -1.726 7.501 12.292 1.00 65.75 138 LEU A N 1
ATOM 1068 C CA . LEU A 1 138 ? -1.245 6.629 11.215 1.00 65.75 138 LEU A CA 1
ATOM 1069 C C . LEU A 1 138 ? 0.161 6.985 10.707 1.00 65.75 138 LEU A C 1
ATOM 1071 O O . LEU A 1 138 ? 0.770 6.202 9.973 1.00 65.75 138 LEU A O 1
ATOM 1075 N N . LEU A 1 139 ? 0.692 8.146 11.094 1.00 63.50 139 LEU A N 1
ATOM 1076 C CA . LEU A 1 139 ? 2.016 8.596 10.676 1.00 63.50 139 LEU A CA 1
ATOM 1077 C C . LEU A 1 139 ? 3.123 7.801 11.396 1.00 63.50 139 LEU A C 1
ATOM 1079 O O . LEU A 1 139 ? 3.135 7.753 12.632 1.00 63.50 139 LEU A O 1
ATOM 1083 N N . PRO A 1 140 ? 4.088 7.206 10.666 1.00 57.97 140 PRO A N 1
ATOM 1084 C CA . PRO A 1 140 ? 5.300 6.677 11.278 1.00 57.97 140 PRO A CA 1
ATOM 1085 C C . PRO A 1 140 ? 6.059 7.826 11.954 1.00 57.97 140 PRO A C 1
ATOM 1087 O O . PRO A 1 140 ? 6.375 8.822 11.306 1.00 57.97 140 PRO A O 1
ATOM 1090 N N . ARG A 1 141 ? 6.354 7.717 13.254 1.00 55.03 141 ARG A N 1
ATOM 1091 C CA . ARG A 1 141 ? 7.227 8.686 13.935 1.00 55.03 141 ARG A CA 1
ATOM 1092 C C . ARG A 1 141 ? 8.689 8.319 13.717 1.00 55.03 141 ARG A C 1
ATOM 1094 O O . ARG A 1 141 ? 9.062 7.165 13.930 1.00 55.03 141 ARG A O 1
ATOM 1101 N N . ILE A 1 142 ? 9.492 9.311 13.340 1.00 50.22 142 ILE A N 1
ATOM 1102 C CA . ILE A 1 142 ? 10.953 9.227 13.389 1.00 50.22 142 ILE A CA 1
ATOM 1103 C C . ILE A 1 142 ? 11.336 9.132 14.872 1.00 50.22 142 ILE A C 1
ATOM 1105 O O . ILE A 1 142 ? 10.806 9.889 15.689 1.00 50.22 142 ILE A O 1
ATOM 1109 N N . ARG A 1 143 ? 12.156 8.139 15.217 1.00 47.56 143 ARG A N 1
ATOM 1110 C CA . ARG A 1 143 ? 12.782 8.023 16.537 1.00 47.56 143 ARG A CA 1
ATOM 1111 C C . ARG A 1 143 ? 14.167 8.630 16.486 1.00 47.56 143 ARG A C 1
ATOM 1113 O O . ARG A 1 143 ? 14.820 8.428 15.440 1.00 47.56 143 ARG A O 1
#